Protein AF-A0A962DB14-F1 (afdb_monomer)

Nearest PDB structures (foldseek):
  4i37-assembly1_A  TM=3.747E-01  e=2.576E+00  Oryctolagus cuniculus

Mean predicted aligned error: 14.84 Å

Radius of gyration: 27.12 Å; Cα contacts (8 Å, |Δi|>4): 110; chains: 1; bounding box: 72×75×40 Å

Solvent-accessible surface area (backbone atoms only — not comparable to full-atom values): 10112 Å² total; per-residue (Å²): 133,84,81,79,72,79,73,71,69,64,65,51,68,29,59,48,35,36,52,52,34,54,46,23,54,53,37,45,84,73,63,70,48,72,66,56,51,50,48,54,51,54,55,51,71,76,44,55,61,52,74,66,58,48,56,48,52,58,46,34,71,76,45,70,53,64,49,68,68,37,54,72,62,32,79,43,70,69,43,50,55,46,43,58,54,51,52,50,54,61,44,44,66,83,75,56,73,50,73,51,43,51,53,52,50,52,52,51,50,50,64,71,47,58,94,57,62,63,66,59,52,50,54,51,50,50,52,52,50,53,53,50,48,54,52,46,52,55,50,52,63,69,64,52,77,56,98,85,67,64,97,52,75,69,57,58,57,51,51,59,50,32,49,75,70,72,45,61,89,85,62,128

Secondary structure (DSSP, 8-state):
---------PPPHHHHHHHHHHHHHHTTTS---HHHHHHHHHHHHTS---HHHHHHHHHHTTSPPPHHHHHHT---HHHHHHHHHHHHHHHTTTS---HHHHHHHHHHHHHHHTT--HHHHHHHHHHHHHHHHHHHHHHHHHTS--TT--S-HHHHHHHHHHHHTT--TT--

Structure (mmCIF, N/CA/C/O backbone):
data_AF-A0A962DB14-F1
#
_entry.id   AF-A0A962DB14-F1
#
loop_
_atom_site.group_PDB
_atom_site.id
_atom_site.type_symbol
_atom_site.label_atom_id
_atom_site.label_alt_id
_atom_site.label_comp_id
_atom_site.label_asym_id
_atom_site.label_entity_id
_atom_site.label_seq_id
_atom_site.pdbx_PDB_ins_code
_atom_site.Cartn_x
_atom_site.Cartn_y
_atom_site.Cartn_z
_atom_site.occupancy
_atom_site.B_iso_or_equiv
_atom_site.auth_seq_id
_atom_site.auth_comp_id
_atom_site.auth_asym_id
_atom_site.auth_atom_id
_atom_site.pdbx_PDB_model_num
ATOM 1 N N . MET A 1 1 ? 9.443 41.925 3.309 1.00 35.69 1 MET A N 1
ATOM 2 C CA . MET A 1 1 ? 9.903 40.574 3.695 1.00 35.69 1 MET A CA 1
ATOM 3 C C . MET A 1 1 ? 8.843 39.573 3.274 1.00 35.69 1 MET A C 1
ATOM 5 O O . MET A 1 1 ? 7.809 39.476 3.925 1.00 35.69 1 MET A O 1
ATOM 9 N N . ALA A 1 2 ? 9.045 38.926 2.126 1.00 37.66 2 ALA A N 1
ATOM 10 C CA . ALA A 1 2 ? 8.152 37.882 1.645 1.00 37.66 2 ALA A CA 1
ATOM 11 C C . ALA A 1 2 ? 8.342 36.649 2.536 1.00 37.66 2 ALA A C 1
ATOM 13 O O . ALA A 1 2 ? 9.439 36.105 2.617 1.00 37.66 2 ALA A O 1
ATOM 14 N N . LYS A 1 3 ? 7.289 36.252 3.256 1.00 39.22 3 LYS A N 1
ATOM 15 C CA . LYS A 1 3 ? 7.247 34.950 3.919 1.00 39.22 3 LYS A CA 1
ATOM 16 C C . LYS A 1 3 ? 7.098 33.908 2.820 1.00 39.22 3 LYS A C 1
ATOM 18 O O . LYS A 1 3 ? 6.001 33.702 2.307 1.00 39.22 3 LYS A O 1
ATOM 23 N N . GLU A 1 4 ? 8.212 33.305 2.442 1.00 42.19 4 GLU A N 1
ATOM 24 C CA . GLU A 1 4 ? 8.247 32.093 1.643 1.00 42.19 4 GLU A CA 1
ATOM 25 C C . GLU A 1 4 ? 7.515 31.011 2.450 1.00 42.19 4 GLU A C 1
ATOM 27 O O . GLU A 1 4 ? 8.009 30.492 3.451 1.00 42.19 4 GLU A O 1
ATOM 32 N N . LYS A 1 5 ? 6.246 30.770 2.102 1.00 41.00 5 LYS A N 1
ATOM 33 C CA . LYS A 1 5 ? 5.507 29.614 2.600 1.00 41.00 5 LYS A CA 1
ATOM 34 C C . LYS A 1 5 ? 6.253 28.404 2.063 1.00 41.00 5 LYS A C 1
ATOM 36 O O . LYS A 1 5 ? 6.158 28.124 0.873 1.00 41.00 5 LYS A O 1
ATOM 41 N N . ILE A 1 6 ? 6.985 27.715 2.932 1.00 46.19 6 ILE A N 1
ATOM 42 C CA . ILE A 1 6 ? 7.499 26.377 2.656 1.00 46.19 6 ILE A CA 1
ATOM 43 C C . ILE A 1 6 ? 6.271 25.549 2.273 1.00 46.19 6 ILE A C 1
ATOM 45 O O . ILE A 1 6 ? 5.440 25.230 3.125 1.00 46.19 6 ILE A O 1
ATOM 49 N N . ALA A 1 7 ? 6.087 25.317 0.974 1.00 43.00 7 ALA A N 1
ATOM 50 C CA . ALA A 1 7 ? 5.036 24.459 0.471 1.00 43.00 7 ALA A CA 1
ATOM 51 C C . ALA A 1 7 ? 5.377 23.064 0.978 1.00 43.00 7 ALA A C 1
ATOM 53 O O . ALA A 1 7 ? 6.295 22.415 0.482 1.00 43.00 7 ALA A O 1
ATOM 54 N N . ILE A 1 8 ? 4.700 22.655 2.047 1.00 50.00 8 ILE A N 1
ATOM 55 C CA . ILE A 1 8 ? 4.784 21.301 2.562 1.00 50.00 8 ILE A CA 1
ATOM 56 C C . ILE A 1 8 ? 4.353 20.414 1.390 1.00 50.00 8 ILE A C 1
ATOM 58 O O . ILE A 1 8 ? 3.196 20.467 0.979 1.00 50.00 8 ILE A O 1
ATOM 62 N N . SER A 1 9 ? 5.304 19.702 0.786 1.00 56.53 9 SER A N 1
ATOM 63 C CA . SER A 1 9 ? 5.069 18.938 -0.435 1.00 56.53 9 SER A CA 1
ATOM 64 C C . SER A 1 9 ? 4.003 17.885 -0.155 1.00 56.53 9 SER A C 1
ATOM 66 O O . SER A 1 9 ? 4.232 16.975 0.644 1.00 56.53 9 SER A O 1
ATOM 68 N N . GLU A 1 10 ? 2.839 18.046 -0.774 1.00 74.12 10 GLU A N 1
ATOM 69 C CA . GLU A 1 10 ? 1.708 17.133 -0.659 1.00 74.12 10 GLU A CA 1
ATOM 70 C C . GLU A 1 10 ? 2.136 15.694 -0.977 1.00 74.12 10 GLU A C 1
ATOM 72 O O . GLU A 1 10 ? 2.966 15.441 -1.856 1.00 74.12 10 GLU A O 1
ATOM 77 N N . VAL A 1 11 ? 1.579 14.732 -0.243 1.00 80.25 11 VAL A N 1
ATOM 78 C CA . VAL A 1 11 ? 1.788 13.314 -0.542 1.00 80.25 11 VAL A CA 1
ATOM 79 C C . VAL A 1 11 ? 1.201 13.014 -1.921 1.00 80.25 11 VAL A C 1
ATOM 81 O O . VAL A 1 11 ? 0.020 13.254 -2.158 1.00 80.25 11 VAL A O 1
ATOM 84 N N . SER A 1 12 ? 2.021 12.465 -2.823 1.00 87.69 12 SER A N 1
ATOM 85 C CA . SER A 1 12 ? 1.570 12.096 -4.167 1.00 87.69 12 SER A CA 1
ATOM 86 C C . SER A 1 12 ? 0.423 11.085 -4.121 1.00 87.69 12 SER A C 1
ATOM 88 O O . SER A 1 12 ? 0.326 10.282 -3.191 1.00 87.69 12 SER A O 1
ATOM 90 N N . HIS A 1 13 ? -0.413 11.076 -5.163 1.00 89.56 13 HIS A N 1
ATOM 91 C CA . HIS A 1 13 ? -1.554 10.164 -5.251 1.00 89.56 13 HIS A CA 1
ATOM 92 C C . HIS A 1 13 ? -1.145 8.699 -5.037 1.00 89.56 13 HIS A C 1
ATOM 94 O O . HIS A 1 13 ? -1.686 8.041 -4.158 1.00 89.56 13 HIS A O 1
ATOM 100 N N . SER A 1 14 ? -0.119 8.210 -5.744 1.00 86.44 14 SER A N 1
ATOM 101 C CA . SER A 1 14 ? 0.354 6.824 -5.605 1.00 86.44 14 SER A CA 1
ATOM 102 C C . SER A 1 14 ? 0.829 6.492 -4.185 1.00 86.44 14 SER A C 1
ATOM 104 O O . SER A 1 14 ? 0.539 5.410 -3.681 1.00 86.44 14 SER A O 1
ATOM 106 N N . LYS A 1 15 ? 1.522 7.423 -3.512 1.00 84.94 15 LYS A N 1
ATOM 107 C CA . LYS A 1 15 ? 1.990 7.233 -2.130 1.00 84.94 15 LYS A CA 1
ATOM 108 C C . LYS A 1 15 ? 0.833 7.238 -1.132 1.00 84.94 15 LYS A C 1
ATOM 110 O O . LYS A 1 15 ? 0.842 6.471 -0.173 1.00 84.94 15 LYS A O 1
ATOM 115 N N . PHE A 1 16 ? -0.162 8.091 -1.356 1.00 90.81 16 PHE A N 1
ATOM 116 C CA . PHE A 1 16 ? -1.369 8.127 -0.541 1.00 90.81 16 PHE A CA 1
ATOM 117 C C . PHE A 1 16 ? -2.192 6.844 -0.718 1.00 90.81 16 PHE A C 1
ATOM 119 O O . PHE A 1 16 ? -2.573 6.217 0.263 1.00 90.81 16 PHE A O 1
ATOM 126 N N . THR A 1 17 ? -2.387 6.389 -1.953 1.00 91.38 17 THR A N 1
ATOM 127 C CA . THR A 1 17 ? -3.097 5.143 -2.269 1.00 91.38 17 THR A CA 1
ATOM 128 C C . THR A 1 17 ? -2.382 3.906 -1.714 1.00 91.38 17 THR A C 1
ATOM 130 O O . THR A 1 17 ? -3.036 3.014 -1.178 1.00 91.38 17 THR A O 1
ATOM 133 N N . MET A 1 18 ? -1.044 3.872 -1.751 1.00 88.25 18 MET A N 1
ATOM 134 C CA . MET A 1 18 ? -0.241 2.849 -1.065 1.00 88.25 18 MET A CA 1
ATOM 135 C C . MET A 1 18 ? -0.566 2.801 0.433 1.00 88.25 18 MET A C 1
ATOM 137 O O . MET A 1 18 ? -0.786 1.724 0.976 1.00 88.25 18 MET A O 1
ATOM 141 N N . LEU A 1 19 ? -0.645 3.957 1.097 1.00 85.38 19 LEU A N 1
ATOM 142 C CA . LEU A 1 19 ? -0.987 4.033 2.518 1.00 85.38 19 LEU A CA 1
ATOM 143 C C . LEU A 1 19 ? -2.398 3.492 2.797 1.00 85.38 19 LEU A C 1
ATOM 145 O O . LEU A 1 19 ? -2.584 2.746 3.753 1.00 85.38 19 LEU A O 1
ATOM 149 N N . ARG A 1 20 ? -3.373 3.803 1.933 1.00 91.38 20 ARG A N 1
ATOM 150 C CA . ARG A 1 20 ? -4.735 3.251 2.028 1.00 91.38 20 ARG A CA 1
ATOM 151 C C . ARG A 1 20 ? -4.754 1.727 1.875 1.00 91.38 20 ARG A C 1
ATOM 153 O O . ARG A 1 20 ? -5.516 1.067 2.571 1.00 91.38 20 ARG A O 1
ATOM 160 N N . CYS A 1 21 ? -3.889 1.158 1.028 1.00 89.00 21 CYS A N 1
ATOM 161 C CA . CYS A 1 21 ? -3.745 -0.300 0.923 1.00 89.00 21 CYS A CA 1
ATOM 162 C C . CYS A 1 21 ? -3.269 -0.913 2.244 1.00 89.00 21 CYS A C 1
ATOM 164 O O . CYS A 1 21 ? -3.765 -1.961 2.636 1.00 89.00 21 CYS A O 1
ATOM 166 N N . LEU A 1 22 ? -2.344 -0.256 2.953 1.00 81.88 22 LEU A N 1
ATOM 167 C CA . LEU A 1 22 ? -1.877 -0.741 4.257 1.00 81.88 22 LEU A CA 1
ATOM 168 C C . LEU A 1 22 ? -2.979 -0.693 5.317 1.00 81.88 22 LEU A C 1
ATOM 170 O O . LEU A 1 22 ? -3.078 -1.602 6.131 1.00 81.88 22 LEU A O 1
ATOM 174 N N . VAL A 1 23 ? -3.835 0.330 5.276 1.00 85.06 23 VAL A N 1
ATOM 175 C CA . VAL A 1 23 ? -5.017 0.388 6.145 1.00 85.06 23 VAL A CA 1
ATOM 176 C C . VAL A 1 23 ? -5.985 -0.747 5.814 1.00 85.06 23 VAL A C 1
ATOM 178 O O . VAL A 1 23 ? -6.423 -1.436 6.724 1.00 85.06 23 VAL A O 1
ATOM 181 N N . ALA A 1 24 ? -6.260 -1.008 4.533 1.00 87.69 24 ALA A N 1
ATOM 182 C CA . ALA A 1 24 ? -7.100 -2.135 4.121 1.00 87.69 24 ALA A CA 1
ATOM 183 C C . ALA A 1 24 ? -6.544 -3.493 4.595 1.00 87.69 24 ALA A C 1
ATOM 185 O O . ALA A 1 24 ? -7.315 -4.349 5.017 1.00 87.69 24 ALA A O 1
ATOM 186 N N . MET A 1 25 ? -5.217 -3.665 4.594 1.00 79.75 25 MET A N 1
ATOM 187 C CA . MET A 1 25 ? -4.555 -4.858 5.139 1.00 79.75 25 MET A CA 1
ATOM 188 C C . MET A 1 25 ? -4.759 -5.023 6.646 1.00 79.75 25 MET A C 1
ATOM 190 O O . MET A 1 25 ? -4.939 -6.142 7.103 1.00 79.75 25 MET A O 1
ATOM 194 N N . ALA A 1 26 ? -4.767 -3.934 7.416 1.00 77.50 26 ALA A N 1
ATOM 195 C CA . ALA A 1 26 ? -5.041 -3.998 8.854 1.00 77.50 26 ALA A CA 1
ATOM 196 C C . ALA A 1 26 ? -6.469 -4.491 9.164 1.00 77.50 26 ALA A C 1
ATOM 198 O O . ALA A 1 26 ? -6.757 -4.882 10.283 1.00 77.50 26 ALA A O 1
ATOM 199 N N . HIS A 1 27 ? -7.373 -4.493 8.179 1.00 83.38 27 HIS A N 1
ATOM 200 C CA . HIS A 1 27 ? -8.704 -5.088 8.308 1.00 83.38 27 HIS A CA 1
ATOM 201 C C . HIS A 1 27 ? -8.753 -6.579 7.923 1.00 83.38 27 HIS A C 1
ATOM 203 O O . HIS A 1 27 ? -9.844 -7.150 7.924 1.00 83.38 27 HIS A O 1
ATOM 209 N N . ALA A 1 28 ? -7.630 -7.214 7.559 1.00 77.06 28 ALA A N 1
ATOM 210 C CA . ALA A 1 28 ? -7.603 -8.583 7.028 1.00 77.06 28 ALA A CA 1
ATOM 211 C C . ALA A 1 28 ? -8.172 -9.632 7.995 1.00 77.06 28 ALA A C 1
ATOM 213 O O . ALA A 1 28 ? -8.812 -10.586 7.560 1.00 77.06 28 ALA A O 1
ATOM 214 N N . ASP A 1 29 ? -7.967 -9.465 9.298 1.00 72.62 29 ASP A N 1
ATOM 215 C CA . ASP A 1 29 ? -8.514 -10.331 10.350 1.00 72.62 29 ASP A CA 1
ATOM 216 C C . ASP A 1 29 ? -9.933 -9.921 10.804 1.00 72.62 29 ASP A C 1
ATOM 218 O O . ASP A 1 29 ? -10.549 -10.582 11.642 1.00 72.62 29 ASP A O 1
ATOM 222 N N . GLY A 1 30 ? -10.479 -8.851 10.217 1.00 69.25 30 GLY A N 1
ATOM 223 C CA . GLY A 1 30 ? -11.792 -8.298 10.524 1.00 69.25 30 GLY A CA 1
ATOM 224 C C . GLY A 1 30 ? -11.839 -7.402 11.765 1.00 69.25 30 GLY A C 1
ATOM 225 O O . GLY A 1 30 ? -12.915 -6.870 12.060 1.00 69.25 30 GLY A O 1
ATOM 226 N N . VAL A 1 31 ? -10.725 -7.190 12.480 1.00 73.25 31 VAL A N 1
ATOM 227 C CA . VAL A 1 31 ? -10.693 -6.418 13.731 1.00 73.25 31 VAL A CA 1
ATOM 228 C C . VAL A 1 31 ? -9.493 -5.474 13.768 1.00 73.25 31 VAL A C 1
ATOM 230 O O . VAL A 1 31 ? -8.410 -5.836 14.190 1.00 73.25 31 VAL A O 1
ATOM 233 N N . VAL A 1 32 ? -9.729 -4.192 13.471 1.00 74.12 32 VAL A N 1
ATOM 234 C CA . VAL A 1 32 ? -8.713 -3.156 13.718 1.00 74.12 32 VAL A CA 1
ATOM 235 C C . VAL A 1 32 ? -8.716 -2.765 15.193 1.00 74.12 32 VAL A C 1
ATOM 237 O O . VAL A 1 32 ? -9.669 -2.136 15.683 1.00 74.12 32 VAL A O 1
ATOM 240 N N . THR A 1 33 ? -7.626 -3.097 15.872 1.00 73.56 33 THR A N 1
ATOM 241 C CA . THR A 1 33 ? -7.353 -2.781 17.277 1.00 73.56 33 THR A CA 1
ATOM 242 C C . THR A 1 33 ? -7.092 -1.285 17.498 1.00 73.56 33 THR A C 1
ATOM 244 O O . THR A 1 33 ? -6.752 -0.526 16.583 1.00 73.56 33 THR A O 1
ATOM 247 N N . ASP A 1 34 ? -7.221 -0.825 18.746 1.00 76.12 34 ASP A N 1
ATOM 248 C CA . ASP A 1 34 ? -6.900 0.565 19.108 1.00 76.12 34 ASP A CA 1
ATOM 249 C C . ASP A 1 34 ? -5.412 0.896 18.894 1.00 76.12 34 ASP A C 1
ATOM 251 O O . ASP A 1 34 ? -5.056 2.034 18.576 1.00 76.12 34 ASP A O 1
ATOM 255 N N . GLU A 1 35 ? -4.541 -0.106 19.005 1.00 66.62 35 GLU A N 1
ATOM 256 C CA . GLU A 1 35 ? -3.100 0.008 18.772 1.00 66.62 35 GLU A CA 1
ATOM 257 C C . GLU A 1 35 ? -2.787 0.254 17.292 1.00 66.62 35 GLU A C 1
ATOM 259 O O . GLU A 1 35 ? -1.967 1.116 16.958 1.00 66.62 35 GLU A O 1
ATOM 264 N N . GLU A 1 36 ? -3.488 -0.427 16.387 1.00 68.25 36 GLU A N 1
ATOM 265 C CA . GLU A 1 36 ? -3.372 -0.210 14.943 1.00 68.25 36 GLU A CA 1
ATOM 266 C C . GLU A 1 36 ? -3.925 1.155 14.528 1.00 68.25 36 GLU A C 1
ATOM 268 O O . GLU A 1 36 ? -3.287 1.865 13.743 1.00 68.25 36 GLU A O 1
ATOM 273 N N . ARG A 1 37 ? -5.046 1.599 15.119 1.00 75.94 37 ARG A N 1
ATOM 274 C CA . ARG A 1 37 ? -5.548 2.975 14.921 1.00 75.94 37 ARG A CA 1
ATOM 275 C C . ARG A 1 37 ? -4.532 4.011 15.380 1.00 75.94 37 ARG A C 1
ATOM 277 O O . ARG A 1 37 ? -4.281 4.985 14.664 1.00 75.94 37 ARG A O 1
ATOM 284 N N . ALA A 1 38 ? -3.938 3.815 16.556 1.00 71.44 38 ALA A N 1
ATOM 285 C CA . ALA A 1 38 ? -2.923 4.716 17.088 1.00 71.44 38 ALA A CA 1
ATOM 286 C C . ALA A 1 38 ? -1.684 4.759 16.182 1.00 71.44 38 ALA A C 1
ATOM 288 O O . ALA A 1 38 ? -1.160 5.844 15.911 1.00 71.44 38 ALA A O 1
ATOM 289 N N . TYR A 1 39 ? -1.257 3.611 15.650 1.00 67.81 39 TYR A N 1
ATOM 290 C CA . TYR A 1 39 ? -0.149 3.521 14.702 1.00 67.81 39 TYR A CA 1
ATOM 291 C C . TYR A 1 39 ? -0.433 4.283 13.399 1.00 67.81 39 TYR A C 1
ATOM 293 O O . TYR A 1 39 ? 0.371 5.127 12.992 1.00 67.81 39 TYR A O 1
ATOM 301 N N . VAL A 1 40 ? -1.592 4.059 12.770 1.00 68.56 40 VAL A N 1
ATOM 302 C CA . VAL A 1 40 ? -1.974 4.743 11.521 1.00 68.56 40 VAL A CA 1
ATOM 303 C C . VAL A 1 40 ? -2.153 6.247 11.741 1.00 68.56 40 VAL A C 1
ATOM 305 O O . VAL A 1 40 ? -1.719 7.051 10.909 1.00 68.56 40 VAL A O 1
ATOM 308 N N . SER A 1 41 ? -2.716 6.657 12.879 1.00 72.62 41 SER A N 1
ATOM 309 C CA . SER A 1 41 ? -2.827 8.071 13.257 1.00 72.62 41 SER A CA 1
ATOM 310 C C . SER A 1 41 ? -1.449 8.718 13.450 1.00 72.62 41 SER A C 1
ATOM 312 O O . SER A 1 41 ? -1.170 9.792 12.904 1.00 72.62 41 SER A O 1
ATOM 314 N N . ALA A 1 42 ? -0.526 8.040 14.140 1.00 67.88 42 ALA A N 1
ATOM 315 C CA . ALA A 1 42 ? 0.847 8.508 14.319 1.00 67.88 42 ALA A CA 1
ATOM 316 C C . ALA A 1 42 ? 1.601 8.625 12.983 1.00 67.88 42 ALA A C 1
ATOM 318 O O . ALA A 1 42 ? 2.302 9.616 12.756 1.00 67.88 42 ALA A O 1
ATOM 319 N N . LEU A 1 43 ? 1.430 7.655 12.083 1.00 67.06 43 LEU A N 1
ATOM 320 C CA . LEU A 1 43 ? 2.002 7.673 10.736 1.00 67.06 43 LEU A CA 1
ATOM 321 C C . LEU A 1 43 ? 1.445 8.844 9.910 1.00 67.06 43 LEU A C 1
ATOM 323 O O . LEU A 1 43 ? 2.210 9.607 9.319 1.00 67.06 43 LEU A O 1
ATOM 327 N N . SER A 1 44 ? 0.129 9.057 9.964 1.00 70.44 44 SER A N 1
ATOM 328 C CA . SER A 1 44 ? -0.565 10.166 9.295 1.00 70.44 44 SER A CA 1
ATOM 329 C C . SER A 1 44 ? -0.103 11.538 9.799 1.00 70.44 44 SER A C 1
ATOM 331 O O . SER A 1 44 ? 0.029 12.485 9.023 1.00 70.44 44 SER A O 1
ATOM 333 N N . ASN A 1 45 ? 0.208 11.659 11.092 1.00 74.19 45 ASN A N 1
ATOM 334 C CA . ASN A 1 45 ? 0.729 12.894 11.687 1.00 74.19 45 ASN A CA 1
ATOM 335 C C . ASN A 1 45 ? 2.162 13.226 11.266 1.00 74.19 45 ASN A C 1
ATOM 337 O O . ASN A 1 45 ? 2.524 14.401 11.237 1.00 74.19 45 ASN A O 1
ATOM 341 N N . ARG A 1 46 ? 2.956 12.222 10.890 1.00 72.62 46 ARG A N 1
ATOM 342 C CA . ARG A 1 46 ? 4.323 12.405 10.379 1.00 72.62 46 ARG A CA 1
ATOM 343 C C . ARG A 1 46 ? 4.367 12.700 8.881 1.00 72.62 46 ARG A C 1
ATOM 345 O O . ARG A 1 46 ? 5.441 12.968 8.348 1.00 72.62 46 ARG A O 1
ATOM 352 N N . MET A 1 47 ? 3.223 12.647 8.200 1.00 75.00 47 MET A N 1
ATOM 353 C CA . MET A 1 47 ? 3.121 12.853 6.763 1.00 75.00 47 MET A CA 1
ATOM 354 C C . MET A 1 47 ? 2.449 14.190 6.422 1.00 75.00 47 MET A C 1
ATOM 356 O O . MET A 1 47 ? 1.522 14.627 7.114 1.00 75.00 47 MET A O 1
ATOM 360 N N . PRO A 1 48 ? 2.869 14.836 5.321 1.00 84.06 48 PRO A N 1
ATOM 361 C CA . PRO A 1 48 ? 2.281 16.082 4.845 1.00 84.06 48 PRO A CA 1
ATOM 362 C C . PRO A 1 48 ? 0.944 15.850 4.121 1.00 84.06 48 PRO A C 1
ATOM 364 O O . PRO A 1 48 ? 0.794 16.144 2.938 1.00 84.06 48 PRO A O 1
ATOM 367 N N . LEU A 1 49 ? -0.020 15.263 4.829 1.00 82.69 49 LEU A N 1
ATOM 368 C CA . LEU A 1 49 ? -1.346 14.952 4.302 1.00 82.69 49 LEU A CA 1
ATOM 369 C C . LEU A 1 49 ? -2.256 16.180 4.321 1.00 82.69 49 LEU A C 1
ATOM 371 O O . LEU A 1 49 ? -2.317 16.899 5.328 1.00 82.69 49 LEU A O 1
ATOM 375 N N . THR A 1 50 ? -3.028 16.362 3.251 1.00 89.25 50 THR A N 1
ATOM 376 C CA . THR A 1 50 ? -4.110 17.354 3.218 1.00 89.25 50 THR A CA 1
ATOM 377 C C . THR A 1 50 ? -5.233 16.977 4.187 1.00 89.25 50 THR A C 1
ATOM 379 O O . THR A 1 50 ? -5.340 15.841 4.656 1.00 89.25 50 THR A O 1
ATOM 382 N N . ARG A 1 51 ? -6.118 17.935 4.491 1.00 86.69 51 ARG A N 1
ATOM 383 C CA . ARG A 1 51 ? -7.293 17.678 5.340 1.00 86.69 51 ARG A CA 1
ATOM 384 C C . ARG A 1 51 ? -8.204 16.594 4.750 1.00 86.69 51 ARG A C 1
ATOM 386 O O . ARG A 1 51 ?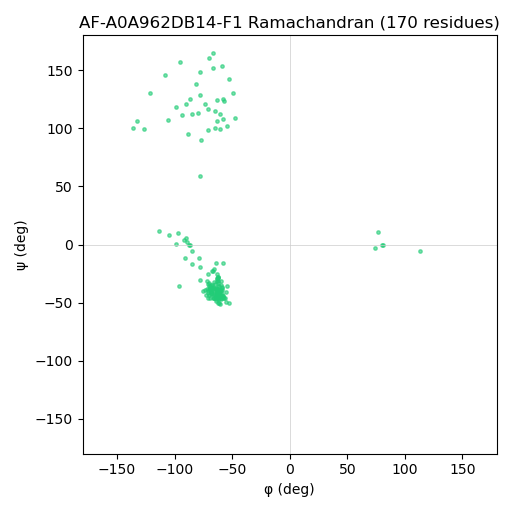 -8.747 15.789 5.496 1.00 86.69 51 ARG A O 1
ATOM 393 N N . GLU A 1 52 ? -8.341 16.562 3.427 1.00 89.75 52 GLU A N 1
ATOM 394 C CA . GLU A 1 52 ? -9.150 15.570 2.713 1.00 89.75 52 GLU A CA 1
ATOM 395 C C . GLU A 1 52 ? -8.514 14.174 2.737 1.00 89.75 52 GLU A C 1
ATOM 397 O O . GLU A 1 52 ? -9.199 13.180 2.992 1.00 89.75 52 GLU A O 1
ATOM 402 N N . GLN A 1 53 ? -7.194 14.095 2.546 1.00 90.12 53 GLN A N 1
ATOM 403 C CA . GLN A 1 53 ? -6.442 12.845 2.654 1.00 90.12 53 GLN A CA 1
ATOM 404 C C . GLN A 1 53 ? -6.534 12.254 4.067 1.00 90.12 53 GLN A C 1
ATOM 406 O O . GLN A 1 53 ? -6.778 11.058 4.219 1.00 90.12 53 GLN A O 1
ATOM 411 N N . ARG A 1 54 ? -6.411 13.094 5.104 1.00 89.50 54 ARG A N 1
ATOM 412 C CA . ARG A 1 54 ? -6.585 12.674 6.506 1.00 89.50 54 ARG A CA 1
ATOM 413 C C . ARG A 1 54 ? -7.985 12.129 6.767 1.00 89.50 54 ARG A C 1
ATOM 415 O O . ARG A 1 54 ? -8.109 11.004 7.231 1.00 89.50 54 ARG A O 1
ATOM 422 N N . ALA A 1 55 ? -9.020 12.879 6.387 1.00 89.88 55 ALA A N 1
ATOM 423 C CA . ALA A 1 55 ? -10.406 12.440 6.552 1.00 89.88 55 ALA A CA 1
ATOM 424 C C . ALA A 1 55 ? -10.698 11.132 5.796 1.00 89.88 55 ALA A C 1
ATOM 426 O O . ALA A 1 55 ? -11.519 10.324 6.221 1.00 89.88 55 ALA A O 1
ATOM 427 N N . THR A 1 56 ? -10.030 10.901 4.666 1.00 92.38 56 THR A N 1
ATOM 428 C CA . THR A 1 56 ? -10.161 9.649 3.916 1.00 92.38 56 THR A CA 1
ATOM 429 C C . THR A 1 56 ? -9.509 8.474 4.643 1.00 92.38 56 THR A C 1
ATOM 431 O O . THR A 1 56 ? -10.174 7.460 4.802 1.00 92.38 56 THR A O 1
ATOM 434 N N . LEU A 1 57 ? -8.291 8.618 5.174 1.00 88.44 57 LEU A N 1
ATOM 435 C CA . LEU A 1 57 ? -7.656 7.558 5.976 1.00 88.44 57 LEU A CA 1
ATOM 436 C C . LEU A 1 57 ? -8.430 7.239 7.257 1.00 88.44 57 LEU A C 1
ATOM 438 O O . LEU A 1 57 ? -8.550 6.078 7.630 1.00 88.44 57 LEU A O 1
ATOM 442 N N . GLU A 1 58 ? -8.971 8.261 7.922 1.00 87.56 58 GLU A N 1
ATOM 443 C CA . GLU A 1 58 ? -9.819 8.074 9.104 1.00 87.56 58 GLU A CA 1
ATOM 444 C C . GLU A 1 58 ? -11.081 7.273 8.769 1.00 87.56 58 GLU A C 1
ATOM 446 O O . GLU A 1 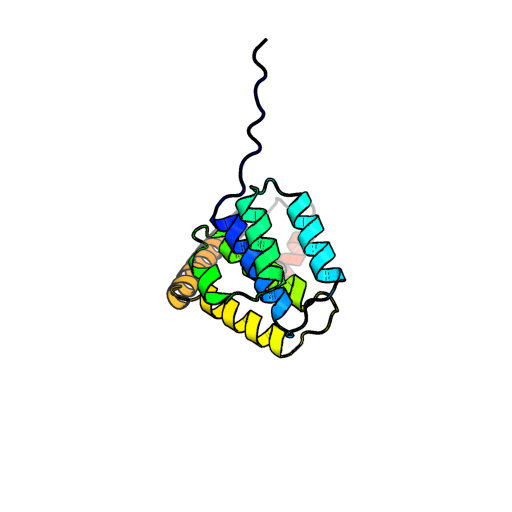58 ? -11.477 6.405 9.542 1.00 87.56 58 GLU A O 1
ATOM 451 N N . ARG A 1 59 ? -11.688 7.513 7.598 1.00 90.50 59 ARG A N 1
ATOM 452 C CA . ARG A 1 59 ? -12.807 6.694 7.109 1.00 90.50 59 ARG A CA 1
ATOM 453 C C . ARG A 1 59 ? -12.372 5.276 6.771 1.00 90.50 59 ARG A C 1
ATOM 455 O O . ARG A 1 59 ? -13.087 4.353 7.138 1.00 90.50 59 ARG A O 1
ATOM 462 N N . ASP A 1 60 ? -11.226 5.101 6.119 1.00 90.75 60 ASP A N 1
ATOM 463 C CA . ASP A 1 60 ? -10.723 3.777 5.740 1.00 90.75 60 ASP A CA 1
ATOM 464 C C . ASP A 1 60 ? -10.437 2.899 6.974 1.00 90.75 60 ASP A C 1
ATOM 466 O O . ASP A 1 60 ? -10.681 1.704 6.917 1.00 90.75 60 ASP A O 1
ATOM 470 N N . LEU A 1 61 ? -10.010 3.485 8.104 1.00 84.56 61 LEU A N 1
ATOM 471 C CA . LEU A 1 61 ? -9.827 2.789 9.396 1.00 84.56 61 LEU A CA 1
ATOM 472 C C . LEU A 1 61 ? -11.134 2.285 10.030 1.00 84.56 61 LEU A C 1
ATOM 474 O O . LEU A 1 61 ? -11.125 1.440 10.931 1.00 84.56 61 LEU A O 1
ATOM 478 N N . VAL A 1 62 ? -12.262 2.886 9.659 1.00 86.88 62 VAL A N 1
ATOM 479 C CA . VAL A 1 62 ? -13.599 2.498 10.131 1.00 86.88 62 VAL A CA 1
ATOM 480 C C . VAL A 1 62 ? -14.259 1.562 9.118 1.00 86.88 62 VAL A C 1
ATOM 482 O O . VAL A 1 62 ? -14.963 0.629 9.499 1.00 86.88 62 VAL A O 1
ATOM 485 N N . HIS A 1 63 ? -14.013 1.801 7.832 1.00 88.19 63 HIS A N 1
ATOM 486 C CA . HIS A 1 63 ? -14.622 1.111 6.708 1.00 88.19 63 HIS A CA 1
ATOM 487 C C . HIS A 1 63 ? -13.549 0.566 5.770 1.00 88.19 63 HIS A C 1
ATOM 489 O O . HIS A 1 63 ? -13.043 1.285 4.900 1.00 88.19 63 HIS A O 1
ATOM 495 N N . ALA A 1 64 ? -13.279 -0.732 5.918 1.00 86.81 64 ALA A N 1
ATOM 496 C CA . ALA A 1 64 ? -12.350 -1.465 5.074 1.00 86.81 64 ALA A CA 1
ATOM 497 C C . ALA A 1 64 ? -12.625 -1.207 3.585 1.00 86.81 64 ALA A C 1
ATOM 499 O O . ALA A 1 64 ? -13.763 -1.293 3.114 1.00 86.81 64 ALA A O 1
ATOM 500 N N . GLN A 1 65 ? -11.568 -0.874 2.852 1.00 91.88 65 GLN A N 1
ATOM 501 C CA . GLN A 1 65 ? -11.596 -0.725 1.401 1.00 91.88 65 GLN A CA 1
ATOM 502 C C . GLN A 1 65 ? -11.144 -2.028 0.736 1.00 91.88 65 GLN A C 1
ATOM 504 O O . GLN A 1 65 ? -10.393 -2.801 1.330 1.00 91.88 65 GLN A O 1
ATOM 509 N N . ASP A 1 66 ? -11.536 -2.250 -0.520 1.00 89.88 66 ASP A N 1
ATOM 510 C CA . ASP A 1 66 ? -10.971 -3.354 -1.293 1.00 89.88 66 ASP A CA 1
ATOM 511 C C . ASP A 1 66 ? -9.532 -3.028 -1.712 1.00 89.88 66 ASP A C 1
ATOM 513 O O . ASP A 1 66 ? -9.257 -2.037 -2.398 1.00 89.88 66 ASP A O 1
ATOM 517 N N . VAL A 1 67 ? -8.595 -3.881 -1.295 1.00 88.25 67 VAL A N 1
ATOM 518 C CA . VAL A 1 67 ? -7.171 -3.699 -1.592 1.00 88.25 67 VAL A CA 1
ATOM 519 C C . VAL A 1 67 ? -6.885 -3.763 -3.095 1.00 88.25 67 VAL A C 1
ATOM 521 O O . VAL A 1 67 ? -5.989 -3.071 -3.571 1.00 88.25 67 VAL A O 1
ATOM 524 N N . GLY A 1 68 ? -7.654 -4.540 -3.863 1.00 87.12 68 GLY A N 1
ATOM 525 C CA . GLY A 1 68 ? -7.480 -4.669 -5.307 1.00 87.12 68 GLY A CA 1
ATOM 526 C C . GLY A 1 68 ? -7.864 -3.404 -6.058 1.00 87.12 68 GLY A C 1
ATOM 527 O O . GLY A 1 68 ? -7.114 -2.958 -6.931 1.00 87.12 68 GLY A O 1
ATOM 528 N N . ASP A 1 69 ? -8.978 -2.787 -5.676 1.00 91.12 69 ASP A N 1
ATOM 529 C CA . ASP A 1 69 ? -9.400 -1.504 -6.236 1.00 91.12 69 ASP A CA 1
ATOM 530 C C . ASP A 1 69 ? -8.384 -0.402 -5.924 1.00 91.12 69 ASP A C 1
ATOM 532 O O . ASP A 1 69 ? -7.966 0.327 -6.825 1.00 91.12 69 ASP A O 1
ATOM 536 N N . LEU A 1 70 ? -7.892 -0.328 -4.683 1.00 91.31 70 LEU A N 1
ATOM 537 C CA . LEU A 1 70 ? -6.850 0.633 -4.318 1.00 91.31 70 LEU A CA 1
ATOM 538 C C . LEU A 1 70 ? -5.545 0.389 -5.085 1.00 91.31 70 LEU A C 1
ATOM 540 O O . LEU A 1 70 ? -4.952 1.330 -5.615 1.00 91.31 70 LEU A O 1
ATOM 544 N N . PHE A 1 71 ? -5.101 -0.862 -5.191 1.00 89.19 71 PHE A N 1
ATOM 545 C CA . PHE A 1 71 ? -3.822 -1.204 -5.809 1.00 89.19 71 PHE A CA 1
ATOM 546 C C . PHE A 1 71 ? -3.749 -0.806 -7.293 1.00 89.19 71 PHE A C 1
ATOM 548 O O . PHE A 1 71 ? -2.689 -0.404 -7.782 1.00 89.19 71 PHE A O 1
ATOM 555 N N . ARG A 1 72 ? -4.880 -0.832 -8.010 1.00 89.00 72 ARG A N 1
ATOM 556 C CA . ARG A 1 72 ? -4.988 -0.367 -9.408 1.00 89.00 72 ARG A CA 1
ATOM 557 C C . ARG A 1 72 ? -4.712 1.125 -9.578 1.00 89.00 72 ARG A C 1
ATOM 559 O O . ARG A 1 72 ? -4.281 1.538 -10.648 1.00 89.00 72 ARG A O 1
ATOM 566 N N . HIS A 1 73 ? -4.922 1.927 -8.538 1.00 89.81 73 HIS A N 1
ATOM 567 C CA . HIS A 1 73 ? -4.669 3.369 -8.566 1.00 89.81 73 HIS A CA 1
ATOM 568 C C . HIS A 1 73 ? -3.220 3.739 -8.199 1.00 89.81 73 HIS A C 1
ATOM 570 O O . HIS A 1 73 ? -2.852 4.917 -8.204 1.00 89.81 73 HIS A O 1
ATOM 576 N N . ILE A 1 74 ? -2.368 2.751 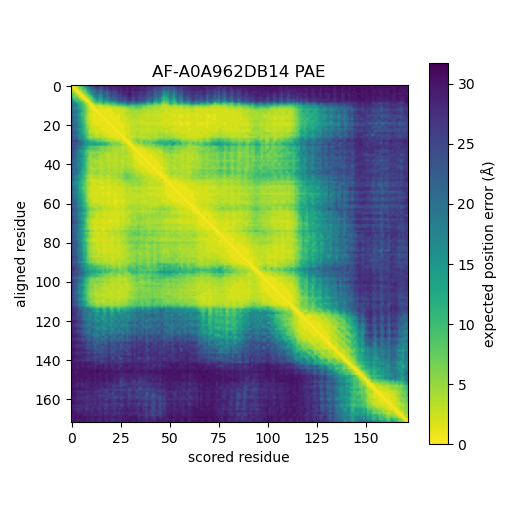-7.899 1.00 88.00 74 ILE A N 1
ATOM 577 C CA . ILE A 1 74 ? -0.939 2.966 -7.663 1.00 88.00 74 ILE A CA 1
ATOM 578 C C . ILE A 1 74 ? -0.205 2.883 -9.002 1.00 88.00 74 ILE A C 1
ATOM 580 O O . ILE A 1 74 ? 0.172 1.804 -9.457 1.00 88.00 74 ILE A O 1
ATOM 584 N N . ASN A 1 75 ? 0.016 4.046 -9.613 1.00 85.31 75 ASN A N 1
ATOM 585 C CA . ASN A 1 75 ? 0.653 4.159 -10.931 1.00 85.31 75 ASN A CA 1
ATOM 586 C C . ASN A 1 75 ? 2.188 4.161 -10.874 1.00 85.31 75 ASN A C 1
ATOM 588 O O . ASN A 1 75 ? 2.851 3.982 -11.889 1.00 85.31 75 ASN A O 1
ATOM 592 N N . ASP A 1 76 ? 2.765 4.403 -9.695 1.00 83.62 76 ASP A N 1
ATOM 593 C CA . ASP A 1 76 ? 4.217 4.446 -9.519 1.00 83.62 76 ASP A CA 1
ATOM 594 C C . ASP A 1 76 ? 4.739 3.043 -9.158 1.00 83.62 76 ASP A C 1
ATOM 596 O O . ASP A 1 76 ? 4.334 2.493 -8.123 1.00 83.62 76 ASP A O 1
ATOM 600 N N . PRO A 1 77 ? 5.644 2.457 -9.962 1.00 81.69 77 PRO A N 1
ATOM 601 C CA . PRO A 1 77 ? 6.155 1.108 -9.734 1.00 81.69 77 PRO A CA 1
ATOM 602 C C . PRO A 1 77 ? 6.914 0.965 -8.405 1.00 81.69 77 PRO A C 1
ATOM 604 O O . PRO A 1 77 ? 6.885 -0.111 -7.796 1.00 81.69 77 PRO A O 1
ATOM 607 N N . ASN A 1 78 ? 7.532 2.040 -7.901 1.00 81.06 78 ASN A N 1
ATOM 608 C CA . ASN A 1 78 ? 8.204 2.019 -6.602 1.00 81.06 78 ASN A CA 1
ATOM 609 C C . ASN A 1 78 ? 7.191 1.813 -5.474 1.00 81.06 78 ASN A C 1
ATOM 611 O O . ASN A 1 78 ? 7.400 0.967 -4.606 1.00 81.06 78 ASN A O 1
ATOM 615 N N . TYR A 1 79 ? 6.070 2.543 -5.503 1.00 82.69 79 TYR A N 1
ATOM 616 C CA . TYR A 1 79 ? 5.023 2.396 -4.491 1.00 82.69 79 TYR A CA 1
ATOM 617 C C . TYR A 1 79 ? 4.264 1.073 -4.638 1.00 82.69 79 TYR A C 1
ATOM 619 O O . TYR A 1 79 ? 3.933 0.474 -3.619 1.00 82.69 79 TYR A O 1
ATOM 627 N N . ARG A 1 80 ? 4.070 0.554 -5.862 1.00 84.69 80 ARG A 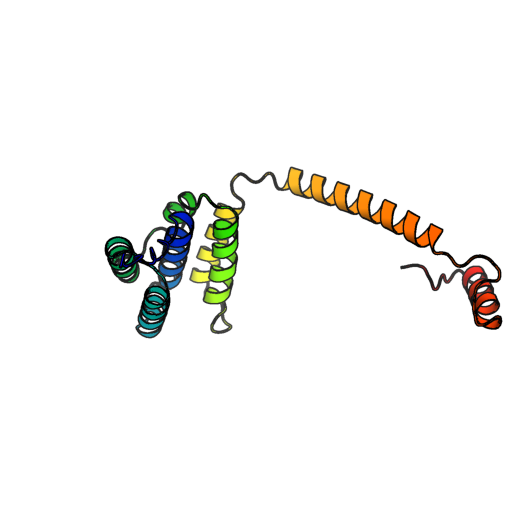N 1
ATOM 628 C CA . ARG A 1 80 ? 3.500 -0.796 -6.073 1.00 84.69 80 ARG A CA 1
ATOM 629 C C . ARG A 1 80 ? 4.335 -1.872 -5.378 1.00 84.69 80 ARG A C 1
ATOM 631 O O . ARG A 1 80 ? 3.791 -2.707 -4.661 1.00 84.69 80 ARG A O 1
ATOM 638 N N . SER A 1 81 ? 5.655 -1.808 -5.541 1.00 79.44 81 SER A N 1
ATOM 639 C CA . SER A 1 81 ? 6.590 -2.757 -4.922 1.00 79.44 81 SER A CA 1
ATOM 640 C C . SER A 1 81 ? 6.627 -2.607 -3.396 1.00 79.44 81 SER A C 1
ATOM 642 O O . SER A 1 81 ? 6.666 -3.597 -2.664 1.00 79.44 81 SER A O 1
ATOM 644 N N . GLN A 1 82 ? 6.563 -1.366 -2.903 1.00 81.06 82 GLN A N 1
ATOM 645 C CA . GLN A 1 82 ? 6.541 -1.071 -1.469 1.00 81.06 82 GLN A CA 1
ATOM 646 C C . GLN A 1 82 ? 5.286 -1.601 -0.768 1.00 81.06 82 GLN A C 1
ATOM 648 O O . GLN A 1 82 ? 5.408 -2.045 0.372 1.00 81.06 82 GLN A O 1
ATOM 653 N N . VAL A 1 83 ? 4.114 -1.621 -1.422 1.00 83.50 83 VAL A N 1
ATOM 654 C CA . VAL A 1 83 ? 2.904 -2.229 -0.830 1.00 83.50 83 VAL A CA 1
ATOM 655 C C . VAL A 1 83 ? 3.170 -3.677 -0.434 1.00 83.50 83 VAL A C 1
ATOM 657 O O . VAL A 1 83 ? 2.899 -4.035 0.706 1.00 83.50 83 VAL A O 1
ATOM 660 N N . LEU A 1 84 ? 3.741 -4.496 -1.326 1.00 83.62 84 LEU A N 1
ATOM 661 C CA . LEU A 1 84 ? 4.030 -5.900 -1.009 1.00 83.62 84 LEU A CA 1
ATOM 662 C C . LEU A 1 84 ? 5.005 -6.044 0.156 1.00 83.62 84 LEU A C 1
ATOM 664 O O . LEU A 1 84 ? 4.829 -6.908 1.014 1.00 83.62 84 LEU A O 1
ATOM 668 N N . TYR A 1 85 ? 6.044 -5.210 0.169 1.00 80.44 85 TYR A N 1
ATOM 669 C CA . TYR A 1 85 ? 7.049 -5.230 1.223 1.00 80.44 85 TYR A CA 1
ATOM 670 C C . TYR A 1 85 ? 6.431 -4.917 2.590 1.00 80.44 85 TYR A C 1
ATOM 672 O O . TYR A 1 85 ? 6.602 -5.682 3.539 1.00 80.44 85 TYR A O 1
ATOM 680 N N . PHE A 1 86 ? 5.665 -3.829 2.683 1.00 77.19 86 PHE A N 1
ATOM 681 C CA . PHE A 1 86 ? 5.020 -3.435 3.931 1.00 77.19 86 PHE A CA 1
ATOM 682 C C . PHE A 1 86 ? 3.892 -4.388 4.335 1.00 77.19 86 PHE A C 1
ATOM 684 O O . PHE A 1 86 ? 3.774 -4.689 5.517 1.00 77.19 86 PHE A O 1
ATOM 691 N N . ALA A 1 87 ? 3.121 -4.919 3.383 1.00 80.31 87 ALA A N 1
ATOM 692 C CA . ALA A 1 87 ? 2.094 -5.920 3.661 1.00 80.31 87 ALA A CA 1
ATOM 693 C C . ALA A 1 87 ? 2.695 -7.166 4.323 1.00 80.31 87 ALA A C 1
ATOM 695 O O . ALA A 1 87 ? 2.178 -7.625 5.337 1.00 80.31 87 ALA A O 1
ATOM 696 N N . ARG A 1 88 ? 3.837 -7.661 3.820 1.00 81.12 88 ARG A N 1
ATOM 697 C CA . ARG A 1 88 ? 4.564 -8.768 4.461 1.00 81.12 88 ARG A CA 1
ATOM 698 C C . ARG A 1 88 ? 5.033 -8.398 5.864 1.00 81.12 88 ARG A C 1
ATOM 700 O O . ARG A 1 88 ? 4.822 -9.167 6.787 1.00 81.12 88 ARG A O 1
ATOM 707 N N . LEU A 1 89 ? 5.641 -7.226 6.049 1.00 74.56 89 LEU A N 1
ATOM 708 C CA . LEU A 1 89 ? 6.095 -6.810 7.380 1.00 74.56 89 LEU A CA 1
ATOM 709 C C . LEU A 1 89 ? 4.958 -6.746 8.407 1.00 74.56 89 LEU A C 1
ATOM 711 O O . LEU A 1 89 ? 5.171 -7.129 9.552 1.00 74.56 89 LEU A O 1
ATOM 715 N N . MET A 1 90 ? 3.776 -6.269 8.009 1.00 72.00 90 MET A N 1
ATOM 716 C CA . MET A 1 90 ? 2.615 -6.201 8.902 1.00 72.00 90 MET A CA 1
ATOM 717 C C . MET A 1 90 ? 2.082 -7.593 9.237 1.00 72.00 90 MET A C 1
ATOM 719 O O . MET A 1 90 ? 1.914 -7.896 10.410 1.00 72.00 90 MET A O 1
ATOM 723 N N . ALA A 1 91 ? 1.928 -8.455 8.233 1.00 73.62 91 ALA A N 1
ATOM 724 C CA . ALA A 1 91 ? 1.405 -9.808 8.402 1.00 73.62 91 ALA A CA 1
ATOM 725 C C . ALA A 1 91 ? 2.323 -10.735 9.230 1.00 73.62 91 ALA A C 1
ATOM 727 O O . ALA A 1 91 ? 1.891 -11.746 9.763 1.00 73.62 91 ALA A O 1
ATOM 728 N N . PHE A 1 92 ? 3.617 -10.410 9.338 1.00 73.06 92 PHE A N 1
ATOM 729 C CA . PHE A 1 92 ? 4.577 -11.147 10.170 1.00 73.06 92 PHE A CA 1
ATOM 730 C C . PHE A 1 92 ? 4.952 -10.412 11.465 1.00 73.06 92 PHE A C 1
ATOM 732 O O . PHE A 1 92 ? 5.875 -10.848 12.157 1.00 73.06 92 PHE A O 1
ATOM 739 N N . LYS A 1 93 ? 4.280 -9.303 11.806 1.00 67.94 93 LYS A N 1
ATOM 740 C CA . LYS A 1 93 ? 4.651 -8.442 12.943 1.00 67.94 93 LYS A CA 1
ATOM 741 C C . LYS A 1 93 ? 4.729 -9.216 14.261 1.00 67.94 93 LYS A C 1
ATOM 743 O O . LYS A 1 93 ? 5.678 -9.021 15.020 1.00 67.94 93 LYS A O 1
ATOM 748 N N . ASP A 1 94 ? 3.789 -10.130 14.476 1.00 68.44 94 ASP A N 1
ATOM 749 C CA . ASP A 1 94 ? 3.687 -10.916 15.708 1.00 68.44 94 ASP A CA 1
ATOM 750 C C . ASP A 1 94 ? 4.347 -12.304 15.573 1.00 68.44 94 ASP A C 1
ATOM 752 O O . ASP A 1 94 ? 4.222 -13.166 16.443 1.00 68.44 94 ASP A O 1
ATOM 756 N N . GLY A 1 95 ? 5.079 -12.535 14.474 1.00 71.06 95 GLY A N 1
ATOM 757 C CA . GLY A 1 95 ? 5.790 -13.784 14.182 1.00 71.06 95 GLY A CA 1
ATOM 758 C C . GLY A 1 95 ? 4.897 -14.955 13.756 1.00 71.06 95 GLY A C 1
ATOM 759 O O . GLY A 1 95 ? 5.419 -16.016 13.412 1.00 71.06 95 GLY A O 1
ATOM 760 N N . LEU A 1 96 ? 3.577 -14.771 13.746 1.00 74.94 96 LEU A N 1
ATOM 761 C CA . LEU A 1 96 ? 2.581 -15.744 13.304 1.00 74.94 96 LEU A CA 1
ATOM 762 C C . LEU A 1 96 ? 1.770 -15.136 12.165 1.00 74.94 96 LEU A C 1
ATOM 764 O O . LEU A 1 96 ? 1.277 -14.027 12.307 1.00 74.94 96 LEU A O 1
ATOM 768 N N . LEU A 1 97 ? 1.635 -15.877 11.066 1.00 78.56 97 LEU A N 1
ATOM 769 C CA . LEU A 1 97 ? 0.838 -15.465 9.916 1.00 78.56 97 LEU A CA 1
ATOM 770 C C . LEU A 1 97 ? -0.530 -16.143 9.968 1.00 78.56 97 LEU A C 1
ATOM 772 O O . LEU A 1 97 ? -0.618 -17.375 9.915 1.00 78.56 97 LEU A O 1
ATOM 776 N N . HIS A 1 98 ? -1.592 -15.353 10.062 1.00 80.31 98 HIS A N 1
ATOM 777 C CA . HIS A 1 98 ? -2.955 -15.862 10.076 1.00 80.31 98 HIS A CA 1
ATOM 778 C C . HIS A 1 98 ? -3.413 -16.247 8.652 1.00 80.31 98 HIS A C 1
ATOM 780 O O . HIS A 1 98 ? -3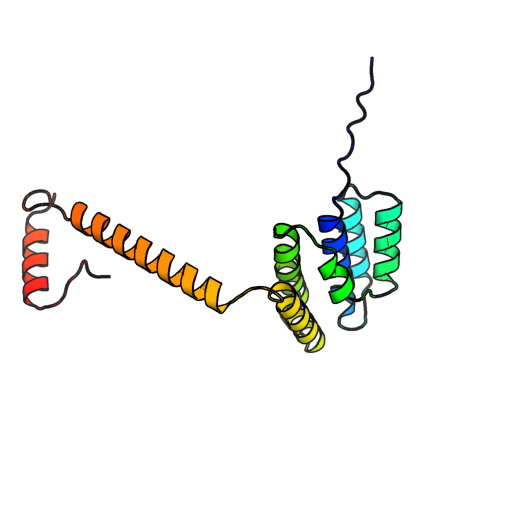.013 -15.599 7.680 1.00 80.31 98 HIS A O 1
ATOM 786 N N . PRO A 1 99 ? -4.283 -17.264 8.471 1.00 85.81 99 PRO A N 1
ATOM 787 C CA . PRO A 1 99 ? -4.762 -17.653 7.140 1.00 85.81 99 PRO A CA 1
ATOM 788 C C . PRO A 1 99 ? -5.389 -16.509 6.328 1.00 85.81 99 PRO A C 1
ATOM 790 O O . PRO A 1 99 ? -5.196 -16.441 5.117 1.00 85.81 99 PRO A O 1
ATOM 793 N N . SER A 1 100 ? -6.089 -15.586 6.992 1.00 82.69 100 SER A N 1
ATOM 794 C CA . SER A 1 100 ? -6.690 -14.402 6.362 1.00 82.69 100 SER A CA 1
ATOM 795 C C . SER A 1 100 ? -5.650 -13.395 5.858 1.00 82.69 100 SER A C 1
ATOM 797 O O . SER A 1 100 ? -5.834 -12.771 4.814 1.00 82.69 100 SER A O 1
ATOM 799 N N . GLU A 1 101 ? -4.526 -13.258 6.561 1.00 80.25 101 GLU A N 1
ATOM 800 C CA . GLU A 1 101 ? -3.415 -12.403 6.141 1.00 80.25 101 GLU A CA 1
ATOM 801 C C . GLU A 1 101 ? -2.653 -13.027 4.970 1.00 80.25 101 GLU A C 1
ATOM 803 O O . GLU A 1 101 ? -2.293 -12.325 4.024 1.00 80.25 101 GLU A O 1
ATOM 808 N N . GLN A 1 102 ? -2.460 -14.352 4.997 1.00 86.56 102 GLN A N 1
ATOM 809 C CA . GLN A 1 102 ? -1.876 -15.105 3.886 1.00 86.56 102 GLN A CA 1
ATOM 810 C C . GLN A 1 102 ? -2.722 -14.955 2.613 1.00 86.56 102 GLN A C 1
ATOM 812 O O . GLN A 1 102 ? -2.178 -14.625 1.561 1.00 86.56 102 GLN A O 1
ATOM 817 N N . GLU A 1 103 ? -4.047 -15.106 2.706 1.00 87.25 103 GLU A N 1
ATOM 818 C CA . GLU A 1 103 ? -4.952 -14.912 1.565 1.00 87.25 103 GLU A CA 1
ATOM 819 C C . GLU A 1 103 ? -4.833 -13.495 0.983 1.00 87.25 103 GLU A C 1
ATOM 821 O O . GLU A 1 103 ? -4.755 -13.309 -0.237 1.00 87.25 103 GLU A O 1
ATOM 826 N N . MET A 1 104 ? -4.758 -12.478 1.845 1.00 84.31 104 MET A N 1
ATOM 827 C CA . MET A 1 104 ? -4.634 -11.098 1.385 1.00 84.31 104 MET A CA 1
ATOM 828 C C . MET A 1 104 ?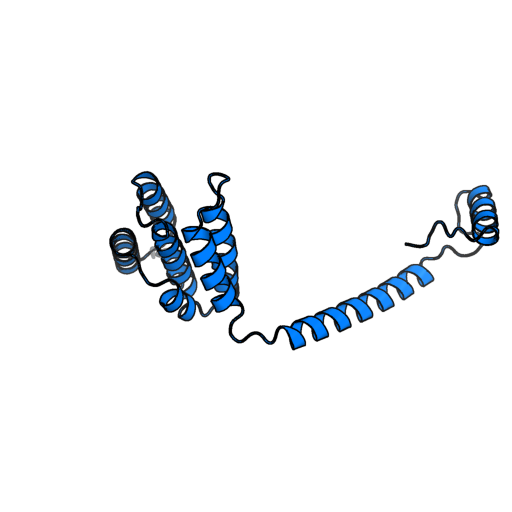 -3.258 -10.805 0.764 1.00 84.31 104 MET A C 1
ATOM 830 O O . MET A 1 104 ? -3.177 -10.085 -0.237 1.00 84.31 104 MET A O 1
ATOM 834 N N . LEU A 1 105 ? -2.186 -11.404 1.291 1.00 86.75 105 LEU A N 1
ATOM 835 C CA . LEU A 1 105 ? -0.849 -11.349 0.694 1.00 86.75 105 LEU A CA 1
ATOM 836 C C . LEU A 1 105 ? -0.802 -12.012 -0.682 1.00 86.75 105 LEU A C 1
ATOM 838 O O . LEU A 1 105 ? -0.218 -11.437 -1.603 1.00 86.75 105 LEU A O 1
ATOM 842 N N . ASP A 1 106 ? -1.421 -13.180 -0.839 1.00 88.50 106 ASP A N 1
ATOM 843 C CA . ASP A 1 106 ? -1.471 -13.893 -2.118 1.00 88.50 106 ASP A CA 1
ATOM 844 C C . ASP A 1 106 ? -2.246 -13.088 -3.160 1.00 88.50 106 ASP A C 1
ATOM 846 O O . ASP A 1 106 ? -1.794 -12.935 -4.300 1.00 88.50 106 ASP A O 1
ATOM 850 N N . ARG A 1 107 ? -3.362 -12.470 -2.754 1.00 87.50 107 ARG A N 1
ATOM 851 C CA . ARG A 1 107 ? -4.135 -11.564 -3.611 1.00 87.50 107 ARG A CA 1
ATOM 852 C C . ARG A 1 107 ? -3.313 -10.348 -4.043 1.00 87.50 107 ARG A C 1
ATOM 854 O O . ARG A 1 107 ? -3.312 -10.005 -5.224 1.00 87.50 107 ARG A O 1
ATOM 861 N N . LEU A 1 108 ? -2.589 -9.708 -3.123 1.00 86.69 108 LEU A N 1
ATOM 862 C CA . LEU A 1 108 ? -1.685 -8.596 -3.443 1.00 86.69 108 LEU A CA 1
ATOM 863 C C . LEU A 1 108 ? -0.551 -9.022 -4.377 1.00 86.69 108 LEU A C 1
ATOM 865 O O . LEU A 1 108 ? -0.207 -8.285 -5.301 1.00 86.69 108 LEU A O 1
ATOM 869 N N . HIS A 1 109 ? 0.024 -10.202 -4.150 1.00 87.44 109 HIS A N 1
ATOM 870 C CA . HIS A 1 109 ? 1.084 -10.738 -4.992 1.00 87.44 109 HIS A CA 1
ATOM 871 C C . HIS A 1 109 ? 0.588 -10.964 -6.418 1.00 87.44 109 HIS A C 1
ATOM 873 O O . HIS A 1 109 ? 1.229 -10.487 -7.351 1.00 87.44 109 HIS A O 1
ATOM 879 N N . ALA A 1 110 ? -0.580 -11.590 -6.576 1.00 87.44 110 ALA A N 1
ATOM 880 C CA . ALA A 1 110 ? -1.218 -11.780 -7.873 1.00 87.44 110 ALA A CA 1
ATOM 881 C C . ALA A 1 110 ? -1.482 -10.444 -8.581 1.00 87.44 110 ALA A C 1
ATOM 883 O O . ALA A 1 110 ? -1.162 -10.305 -9.751 1.00 87.44 110 ALA A O 1
ATOM 884 N N . LEU A 1 111 ? -1.990 -9.428 -7.878 1.00 86.12 111 LEU A N 1
ATOM 885 C CA . LEU A 1 111 ? -2.235 -8.100 -8.459 1.00 86.12 111 LEU A CA 1
ATOM 886 C C . LEU A 1 111 ? -0.953 -7.371 -8.886 1.00 86.12 111 LEU A C 1
ATOM 888 O O . LEU A 1 111 ? -0.974 -6.562 -9.816 1.00 86.12 111 LEU A O 1
ATOM 892 N N . ALA A 1 112 ? 0.155 -7.599 -8.182 1.00 83.00 112 ALA A N 1
ATOM 893 C CA . ALA A 1 112 ? 1.442 -6.989 -8.499 1.00 83.00 112 ALA A CA 1
ATOM 894 C C . ALA A 1 112 ? 2.142 -7.658 -9.680 1.00 83.00 112 ALA A C 1
ATOM 896 O O . ALA A 1 112 ? 2.872 -6.977 -10.402 1.00 83.00 112 ALA A O 1
ATOM 897 N N . THR A 1 113 ? 1.922 -8.959 -9.862 1.00 81.19 113 THR A N 1
ATOM 898 C CA . THR A 1 113 ? 2.445 -9.730 -10.992 1.00 81.19 113 THR A CA 1
ATOM 899 C C . THR A 1 113 ? 1.487 -9.774 -12.179 1.00 81.19 113 THR A C 1
ATOM 901 O O . THR A 1 113 ? 1.907 -10.148 -13.272 1.00 81.19 113 THR A O 1
ATOM 904 N N . ASP A 1 114 ? 0.235 -9.343 -12.002 1.00 79.31 114 ASP A N 1
ATOM 905 C CA . ASP A 1 114 ? -0.748 -9.225 -13.075 1.00 79.31 114 ASP A CA 1
ATOM 906 C C . ASP A 1 114 ? -0.238 -8.287 -14.178 1.00 79.31 114 ASP A C 1
ATOM 908 O O . ASP A 1 114 ? 0.176 -7.150 -13.929 1.00 79.31 114 ASP A O 1
ATOM 912 N N . GLY A 1 115 ? -0.228 -8.793 -15.410 1.00 66.88 115 GLY A N 1
ATOM 913 C CA . GLY A 1 115 ? 0.323 -8.104 -16.577 1.00 66.88 115 GLY A CA 1
ATOM 914 C C . GLY A 1 115 ? 1.850 -8.164 -16.734 1.00 66.88 115 GLY A C 1
ATOM 915 O O . GLY A 1 115 ? 2.355 -7.623 -17.719 1.00 66.88 115 GLY A O 1
ATOM 916 N N . LEU A 1 116 ? 2.595 -8.815 -15.830 1.00 68.56 116 LEU A N 1
ATOM 917 C CA . LEU A 1 116 ? 4.016 -9.114 -16.041 1.00 68.56 116 LEU A CA 1
ATOM 918 C C . LEU A 1 116 ? 4.177 -10.435 -16.799 1.00 68.56 116 LEU A C 1
ATOM 920 O O . LEU A 1 116 ? 3.714 -11.486 -16.353 1.00 68.56 116 LEU A O 1
ATOM 924 N N . ASP A 1 117 ? 4.899 -10.401 -17.918 1.00 71.69 117 ASP A N 1
ATOM 925 C CA . ASP A 1 117 ? 5.332 -11.618 -18.602 1.00 71.69 117 ASP A CA 1
ATOM 926 C C . ASP A 1 117 ? 6.521 -12.230 -17.846 1.00 71.69 117 ASP A C 1
ATOM 928 O O . ASP A 1 117 ? 7.690 -11.901 -18.062 1.00 71.69 117 ASP A O 1
ATOM 932 N N . MET A 1 118 ? 6.204 -13.108 -16.895 1.00 69.56 118 MET A N 1
ATOM 933 C CA . MET A 1 118 ? 7.199 -13.786 -16.063 1.00 69.56 118 MET A CA 1
ATOM 934 C C . MET A 1 118 ? 8.151 -14.669 -16.878 1.00 69.56 118 MET A C 1
ATOM 936 O O . MET A 1 118 ? 9.295 -14.860 -16.461 1.00 69.56 118 MET A O 1
ATOM 940 N N . GLU A 1 119 ? 7.715 -15.185 -18.028 1.00 73.38 119 GLU A N 1
ATOM 941 C CA . GLU A 1 119 ? 8.566 -15.976 -18.919 1.00 73.38 119 GLU A CA 1
ATOM 942 C C . GLU A 1 119 ? 9.572 -15.079 -19.638 1.00 73.38 119 GLU A C 1
ATOM 944 O O . GLU A 1 119 ? 10.770 -15.376 -19.650 1.00 73.38 119 GLU A O 1
ATOM 949 N N . GLN A 1 120 ? 9.126 -13.924 -20.135 1.00 73.94 120 GLN A N 1
ATOM 950 C CA . GLN A 1 120 ? 10.024 -12.930 -20.715 1.00 73.94 120 GLN A CA 1
ATOM 951 C C . GLN A 1 120 ? 11.042 -12.417 -19.687 1.00 73.94 120 GLN A C 1
ATOM 953 O O . GLN A 1 120 ? 12.238 -12.377 -19.982 1.00 73.94 120 GLN A O 1
ATOM 958 N N . ILE A 1 121 ? 10.605 -12.109 -18.461 1.00 74.25 121 ILE A N 1
ATOM 959 C CA . ILE A 1 121 ? 11.495 -11.658 -17.380 1.00 74.25 121 ILE A CA 1
ATOM 960 C C . ILE A 1 121 ? 12.535 -12.734 -17.043 1.00 74.25 121 ILE A C 1
ATOM 962 O O . ILE A 1 121 ? 13.718 -12.420 -16.910 1.00 74.25 121 ILE A O 1
ATOM 966 N N . ARG A 1 122 ? 12.141 -14.011 -16.938 1.00 74.44 122 ARG A N 1
ATOM 967 C CA . ARG A 1 122 ? 13.089 -15.119 -16.721 1.00 74.44 122 ARG A CA 1
ATOM 968 C C . ARG A 1 122 ? 14.100 -15.229 -17.859 1.00 74.44 122 ARG A C 1
ATOM 970 O O . ARG A 1 122 ? 15.291 -15.383 -17.590 1.00 74.44 122 ARG A O 1
ATOM 977 N N . ALA A 1 123 ? 13.648 -15.117 -19.107 1.00 78.12 123 ALA A N 1
ATOM 978 C CA . ALA A 1 123 ? 14.513 -15.171 -20.282 1.00 78.12 123 ALA A CA 1
ATOM 979 C C . ALA A 1 123 ? 15.491 -13.981 -20.354 1.00 78.12 123 ALA A C 1
ATOM 981 O O . ALA A 1 123 ? 16.646 -14.154 -20.751 1.00 78.12 123 ALA A O 1
ATOM 982 N N . ASP A 1 124 ? 15.056 -12.780 -19.966 1.00 78.75 124 ASP A N 1
ATOM 983 C CA . ASP A 1 124 ? 15.914 -11.595 -19.850 1.00 78.75 124 ASP A CA 1
ATOM 984 C C . ASP A 1 124 ? 16.963 -11.773 -18.743 1.00 78.75 124 ASP A C 1
ATOM 986 O O . ASP A 1 124 ? 18.150 -11.531 -18.971 1.00 78.75 124 ASP A O 1
ATOM 990 N N . VAL A 1 125 ? 16.558 -12.251 -17.560 1.00 80.00 125 VAL A N 1
ATOM 991 C CA . VAL A 1 125 ? 17.473 -12.512 -16.436 1.00 80.00 125 VAL A CA 1
ATOM 992 C C . VAL A 1 125 ? 18.512 -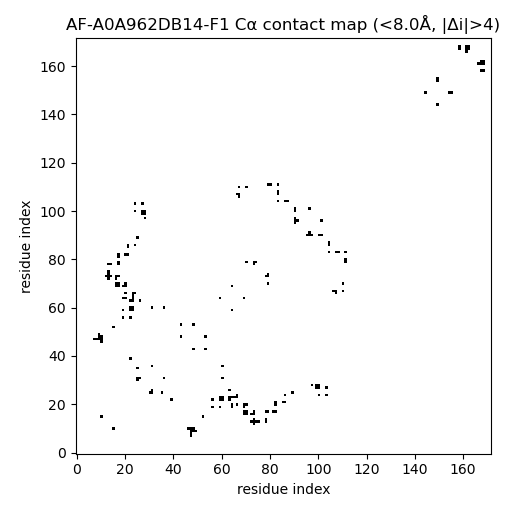13.566 -16.812 1.00 80.00 125 VAL A C 1
ATOM 994 O O . VAL A 1 125 ? 19.697 -13.342 -16.570 1.00 80.00 125 VAL A O 1
ATOM 997 N N . ALA A 1 126 ? 18.104 -14.668 -17.448 1.00 79.50 126 ALA A N 1
ATOM 998 C CA . ALA A 1 126 ? 19.022 -15.712 -17.903 1.00 79.50 126 ALA A CA 1
ATOM 999 C C . ALA A 1 126 ? 20.093 -15.152 -18.854 1.00 79.50 126 ALA A C 1
ATOM 1001 O O . ALA A 1 126 ? 21.281 -15.375 -18.630 1.00 79.50 126 ALA A O 1
ATOM 1002 N N . ARG A 1 127 ? 19.697 -14.334 -19.841 1.00 79.38 127 ARG A N 1
ATOM 1003 C CA . ARG A 1 127 ? 20.639 -13.673 -20.763 1.00 79.38 127 ARG A CA 1
ATOM 1004 C C . ARG A 1 127 ? 21.599 -12.720 -20.057 1.00 79.38 127 ARG A C 1
ATOM 1006 O O . ARG A 1 127 ? 22.786 -12.686 -20.382 1.00 79.38 127 ARG A O 1
ATOM 1013 N N . VAL A 1 128 ? 21.109 -11.930 -19.100 1.00 82.00 128 VAL A N 1
ATOM 1014 C CA . VAL A 1 128 ? 21.957 -11.001 -18.334 1.00 82.00 128 VAL A CA 1
ATOM 1015 C C . VAL A 1 128 ? 22.957 -11.760 -17.467 1.00 82.00 128 VAL A C 1
ATOM 1017 O O . VAL A 1 128 ? 24.115 -11.352 -17.388 1.00 82.00 128 VAL A O 1
ATOM 1020 N N . VAL A 1 129 ? 22.530 -12.850 -16.827 1.00 79.19 129 VAL A N 1
ATOM 1021 C CA . VAL A 1 129 ? 23.408 -13.708 -16.024 1.00 79.19 129 VAL A CA 1
ATOM 1022 C C . VAL A 1 129 ? 24.469 -14.348 -16.909 1.00 79.19 129 VAL A C 1
ATOM 1024 O O . VAL A 1 129 ? 25.644 -14.212 -16.598 1.00 79.19 129 VAL A O 1
ATOM 1027 N N . GLU A 1 130 ? 24.090 -14.939 -18.041 1.00 76.06 130 GLU A N 1
ATOM 1028 C CA . GLU A 1 130 ? 25.030 -15.541 -18.994 1.00 76.06 130 GLU A CA 1
ATOM 1029 C C . GLU A 1 130 ? 26.061 -14.520 -19.497 1.00 76.06 130 GLU A C 1
ATOM 1031 O O . GLU A 1 130 ? 27.263 -14.776 -19.480 1.00 76.06 130 GLU A O 1
ATOM 1036 N N . THR A 1 131 ? 25.612 -13.310 -19.842 1.00 76.12 131 THR A N 1
ATOM 1037 C CA . THR A 1 131 ? 26.506 -12.225 -20.275 1.00 76.12 131 THR A CA 1
ATOM 1038 C C . THR A 1 131 ? 27.463 -11.802 -19.159 1.00 76.12 131 THR A C 1
ATOM 1040 O O . THR A 1 131 ? 28.647 -11.582 -19.409 1.00 76.12 131 THR A O 1
ATOM 1043 N N . LYS A 1 132 ? 26.973 -11.690 -17.917 1.00 69.06 132 LYS A N 1
ATOM 1044 C CA . LYS A 1 132 ? 27.805 -11.335 -16.760 1.00 69.06 132 LYS A CA 1
ATOM 1045 C C . LYS A 1 132 ? 28.783 -12.442 -16.388 1.00 69.06 132 LYS A C 1
ATOM 1047 O O . LYS A 1 132 ? 29.907 -12.115 -16.034 1.00 69.06 132 LYS A O 1
ATOM 1052 N N . MET A 1 133 ? 28.383 -13.707 -16.480 1.00 66.62 133 MET A N 1
ATOM 1053 C CA . MET A 1 133 ? 29.264 -14.855 -16.257 1.00 66.62 133 MET A CA 1
ATOM 1054 C C . MET A 1 133 ? 30.365 -14.889 -17.314 1.00 66.62 133 MET A C 1
ATOM 1056 O O . MET A 1 133 ? 31.532 -14.912 -16.953 1.00 66.62 133 MET A O 1
ATOM 1060 N N . ALA A 1 134 ? 30.026 -14.725 -18.595 1.00 69.31 134 ALA A N 1
ATOM 1061 C CA . ALA A 1 134 ? 31.022 -14.641 -19.662 1.00 69.31 134 ALA A CA 1
ATOM 1062 C C . ALA A 1 134 ? 31.998 -13.466 -19.464 1.00 69.31 134 ALA A C 1
ATOM 1064 O O . ALA A 1 134 ? 33.199 -13.599 -19.683 1.00 69.31 134 ALA A O 1
ATOM 1065 N N . GLN A 1 135 ? 31.507 -12.305 -19.017 1.00 65.19 135 GLN A N 1
ATOM 1066 C CA . GLN A 1 135 ? 32.368 -11.170 -18.669 1.00 65.19 135 GLN A CA 1
ATOM 1067 C C . GLN A 1 135 ? 33.237 -11.448 -17.438 1.00 65.19 135 GLN A C 1
ATOM 1069 O O . GLN A 1 135 ? 34.391 -11.025 -17.407 1.00 65.19 135 GLN A O 1
ATOM 1074 N N . HIS A 1 136 ? 32.704 -12.144 -16.435 1.00 53.44 136 HIS A N 1
ATOM 1075 C CA . HIS A 1 136 ? 33.436 -12.523 -15.231 1.00 53.44 136 HIS A CA 1
ATOM 1076 C C . HIS A 1 136 ? 34.546 -13.531 -15.544 1.00 53.44 136 HIS A C 1
ATOM 1078 O O . HIS A 1 136 ? 35.675 -13.323 -15.111 1.00 53.44 136 HIS A O 1
ATOM 1084 N N . ASP A 1 137 ? 34.267 -14.528 -16.384 1.00 57.44 137 ASP A N 1
ATOM 1085 C CA . ASP A 1 137 ? 35.244 -15.508 -16.866 1.00 57.44 137 ASP A CA 1
ATOM 1086 C C . ASP A 1 137 ? 36.379 -14.827 -17.640 1.00 57.44 137 ASP A C 1
ATOM 1088 O O . ASP A 1 137 ? 37.551 -15.107 -17.398 1.00 57.44 137 ASP A O 1
ATOM 1092 N N . ILE A 1 138 ? 36.063 -13.854 -18.507 1.00 59.97 138 ILE A N 1
ATOM 1093 C CA . ILE A 1 138 ? 37.077 -13.054 -19.217 1.00 59.97 138 ILE A CA 1
ATOM 1094 C C . ILE A 1 138 ? 37.950 -12.257 -18.232 1.00 59.97 138 ILE A C 1
ATOM 1096 O O . ILE A 1 138 ? 39.159 -12.143 -18.434 1.00 59.97 138 ILE A O 1
ATOM 1100 N N . VAL A 1 139 ? 37.366 -11.697 -17.167 1.00 56.72 139 VAL A N 1
ATOM 1101 C CA . VAL A 1 139 ? 38.107 -10.938 -16.144 1.00 56.72 139 VAL A CA 1
ATOM 1102 C C . VAL A 1 139 ? 38.971 -11.853 -15.272 1.00 56.72 139 VAL A C 1
ATOM 1104 O O . VAL A 1 139 ? 40.104 -11.487 -14.956 1.00 56.72 139 VAL A O 1
ATOM 1107 N N . LEU A 1 140 ? 38.477 -13.035 -14.900 1.00 54.53 140 LEU A N 1
ATOM 1108 C CA . LEU A 1 140 ? 39.246 -14.039 -14.161 1.00 54.53 140 LEU A CA 1
ATOM 1109 C C . LEU A 1 140 ? 40.438 -14.540 -14.985 1.00 54.53 140 LEU A C 1
ATOM 1111 O O . LEU A 1 140 ? 41.548 -14.622 -14.460 1.00 54.53 140 LEU A O 1
ATOM 1115 N N . ASP A 1 141 ? 40.245 -14.780 -16.282 1.00 57.19 141 ASP A N 1
ATOM 1116 C CA . ASP A 1 141 ? 41.308 -15.251 -17.176 1.00 57.19 141 ASP A CA 1
ATOM 1117 C C . ASP A 1 141 ? 42.362 -14.156 -17.448 1.00 57.19 141 ASP A C 1
ATOM 1119 O O . ASP A 1 141 ? 43.561 -14.432 -17.530 1.00 57.19 141 ASP A O 1
ATOM 1123 N N . GLN A 1 142 ? 41.954 -12.879 -17.485 1.00 58.31 142 GLN A N 1
ATOM 1124 C CA . GLN A 1 142 ? 42.878 -11.735 -17.568 1.00 58.31 142 GLN A CA 1
ATOM 1125 C C . GLN A 1 142 ? 43.661 -11.480 -16.273 1.00 58.31 142 GLN A C 1
ATOM 1127 O O . GLN A 1 142 ? 44.802 -11.018 -16.339 1.00 58.31 142 GLN A O 1
ATOM 1132 N N . ASN A 1 143 ? 43.073 -11.785 -15.114 1.00 54.25 143 ASN A N 1
ATOM 1133 C CA . ASN A 1 143 ? 43.704 -11.633 -13.800 1.00 54.25 143 ASN A CA 1
ATOM 1134 C C . ASN A 1 143 ? 44.462 -12.881 -13.339 1.00 54.25 143 ASN A C 1
ATOM 1136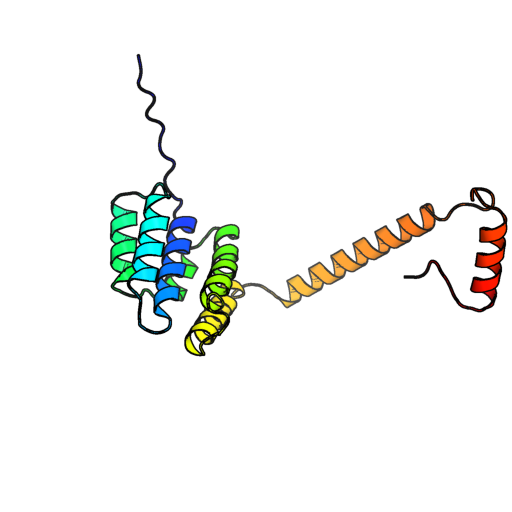 O O . ASN A 1 143 ? 44.965 -12.897 -12.213 1.00 54.25 143 ASN A O 1
ATOM 1140 N N . ARG A 1 144 ? 44.586 -13.915 -14.182 1.00 50.47 144 ARG A N 1
ATOM 1141 C CA . ARG A 1 144 ? 45.423 -15.067 -13.861 1.00 50.47 144 ARG A CA 1
ATOM 1142 C C . ARG A 1 144 ? 46.883 -14.597 -13.782 1.00 50.47 144 ARG A C 1
ATOM 1144 O O . ARG A 1 144 ? 47.432 -14.166 -14.801 1.00 50.47 144 ARG A O 1
ATOM 1151 N N . PRO A 1 145 ? 47.528 -14.649 -12.602 1.00 52.44 145 PRO A N 1
ATOM 1152 C CA . PRO A 1 145 ? 48.900 -14.183 -12.447 1.00 52.44 145 PRO A CA 1
ATOM 1153 C C . PRO A 1 145 ? 49.801 -14.941 -13.420 1.00 52.44 145 PRO A C 1
ATOM 1155 O O . PRO A 1 145 ? 49.830 -16.176 -13.445 1.00 52.44 145 PRO A O 1
ATOM 1158 N N . LYS A 1 146 ? 50.517 -14.202 -14.271 1.00 56.00 146 LYS A N 1
ATOM 1159 C CA . LYS A 1 146 ? 51.400 -14.815 -15.264 1.00 56.00 146 LYS A CA 1
ATOM 1160 C C . LYS A 1 146 ? 52.558 -15.506 -14.549 1.00 56.00 146 LYS A C 1
ATOM 1162 O O . LYS A 1 146 ? 52.977 -15.114 -13.457 1.00 56.00 146 LYS A O 1
ATOM 1167 N N . LYS A 1 147 ? 53.089 -16.556 -15.182 1.00 46.47 147 LYS A N 1
ATOM 1168 C CA . LYS A 1 147 ? 54.243 -17.324 -14.694 1.00 46.47 147 LYS A CA 1
ATOM 1169 C C . LYS A 1 147 ? 55.368 -16.362 -14.278 1.00 46.47 147 LYS A C 1
ATOM 1171 O O . LYS A 1 147 ? 55.974 -15.723 -15.131 1.00 46.47 147 LYS A O 1
ATOM 1176 N N . GLY A 1 148 ? 55.610 -16.261 -12.969 1.00 51.00 148 GLY A N 1
ATOM 1177 C CA . GLY A 1 148 ? 56.634 -15.389 -12.374 1.00 51.00 148 GLY A CA 1
ATOM 1178 C C . GLY A 1 148 ? 56.140 -14.216 -11.511 1.00 51.00 148 GLY A C 1
ATOM 1179 O O . GLY A 1 148 ? 56.978 -13.577 -10.888 1.00 51.00 148 GLY A O 1
ATOM 1180 N N . GLU A 1 149 ? 54.831 -13.948 -11.408 1.00 47.91 149 GLU A N 1
ATOM 1181 C CA . GLU A 1 149 ? 54.302 -12.788 -10.648 1.00 47.91 149 GLU A CA 1
ATOM 1182 C C . GLU A 1 149 ? 53.806 -13.100 -9.220 1.00 47.91 149 GLU A C 1
ATOM 1184 O O . GLU A 1 149 ? 53.377 -12.203 -8.496 1.00 47.91 149 GLU A O 1
ATOM 1189 N N . HIS A 1 150 ? 53.889 -14.351 -8.757 1.00 49.12 150 HIS A N 1
ATOM 1190 C CA . HIS A 1 150 ? 53.551 -14.669 -7.367 1.00 49.12 150 HIS A CA 1
ATOM 1191 C C . HIS A 1 150 ? 54.684 -14.275 -6.411 1.00 49.12 150 HIS A C 1
ATOM 1193 O O . HIS A 1 150 ? 55.821 -14.714 -6.563 1.00 49.12 150 HIS A O 1
ATOM 1199 N N . PHE A 1 151 ? 54.341 -13.528 -5.357 1.00 43.03 151 PHE A N 1
ATOM 1200 C CA . PHE A 1 151 ? 55.245 -13.117 -4.271 1.00 43.03 151 PHE A CA 1
ATOM 1201 C C . PHE A 1 151 ? 55.909 -14.303 -3.533 1.00 43.03 151 PHE A C 1
ATOM 1203 O O . PHE A 1 151 ? 56.894 -14.121 -2.821 1.00 43.03 151 PHE A O 1
ATOM 1210 N N . ILE A 1 152 ? 55.384 -15.526 -3.692 1.00 53.16 152 ILE A N 1
ATOM 1211 C CA . ILE A 1 152 ? 55.809 -16.722 -2.959 1.00 53.16 152 ILE A CA 1
ATOM 1212 C C . ILE A 1 152 ? 56.007 -17.902 -3.939 1.00 53.16 152 ILE A C 1
ATOM 1214 O O . ILE A 1 152 ? 55.024 -18.486 -4.396 1.00 53.16 152 ILE A O 1
ATOM 1218 N N . PRO A 1 153 ? 57.257 -18.301 -4.246 1.00 48.69 153 PRO A N 1
ATOM 1219 C CA . PRO A 1 153 ? 57.565 -19.304 -5.277 1.00 48.69 153 PRO A CA 1
ATOM 1220 C C . PRO A 1 153 ? 57.013 -20.721 -5.037 1.00 48.69 153 PRO A C 1
ATOM 1222 O O . PRO A 1 153 ? 56.747 -21.444 -5.993 1.00 48.69 153 PRO A O 1
ATOM 1225 N N . TRP A 1 154 ? 56.815 -21.144 -3.783 1.00 48.91 154 TRP A N 1
ATOM 1226 C CA . TRP A 1 154 ? 56.340 -22.505 -3.484 1.00 48.91 154 TRP A CA 1
ATOM 1227 C C . TRP A 1 154 ? 54.827 -22.694 -3.703 1.00 48.91 154 TRP A C 1
ATOM 1229 O O . TRP A 1 154 ? 54.385 -23.824 -3.890 1.00 48.91 154 TRP A O 1
ATOM 1239 N N . MET A 1 155 ? 54.047 -21.604 -3.745 1.00 44.56 155 MET A N 1
ATOM 1240 C CA . MET A 1 155 ? 52.607 -21.637 -4.054 1.00 44.56 155 MET A CA 1
ATOM 1241 C C . MET A 1 155 ? 52.339 -22.029 -5.516 1.00 44.56 155 MET A C 1
ATOM 1243 O O . MET A 1 155 ? 51.420 -22.796 -5.773 1.00 44.56 155 MET A O 1
ATOM 1247 N N . GLN A 1 156 ? 53.176 -21.589 -6.466 1.00 54.81 156 GLN A N 1
ATOM 1248 C CA . GLN A 1 156 ? 53.069 -21.999 -7.878 1.00 54.81 156 GLN A CA 1
ATOM 1249 C C . GLN A 1 156 ? 53.290 -23.506 -8.057 1.00 54.81 156 GLN A C 1
ATOM 1251 O O . GLN A 1 156 ? 52.593 -24.160 -8.824 1.00 54.81 156 GLN A O 1
ATOM 1256 N N . TRP A 1 157 ? 54.256 -24.066 -7.327 1.00 48.44 157 TRP A N 1
ATOM 1257 C CA . TRP A 1 157 ? 54.542 -25.499 -7.366 1.00 48.44 157 TRP A CA 1
ATOM 1258 C C . TRP A 1 157 ? 53.404 -26.332 -6.755 1.00 48.44 157 TRP A C 1
ATOM 1260 O O . TRP A 1 157 ? 53.098 -27.415 -7.248 1.00 48.44 157 TRP A O 1
ATOM 1270 N N . LEU A 1 158 ? 52.748 -25.812 -5.713 1.00 43.78 158 LEU A N 1
ATOM 1271 C CA . LEU A 1 158 ? 51.600 -26.450 -5.070 1.00 43.78 158 LEU A CA 1
ATOM 1272 C C . LEU A 1 158 ? 50.363 -26.464 -5.986 1.00 43.78 158 LEU A C 1
ATOM 1274 O O . LEU A 1 158 ? 49.711 -27.497 -6.111 1.00 43.78 158 LEU A O 1
ATOM 1278 N N . ASP A 1 159 ? 50.093 -25.353 -6.675 1.00 49.81 159 ASP A N 1
ATOM 1279 C CA . ASP A 1 159 ? 49.001 -25.226 -7.650 1.00 49.81 159 ASP A CA 1
ATOM 1280 C C . ASP A 1 159 ? 49.196 -26.164 -8.861 1.00 49.81 159 ASP A C 1
ATOM 1282 O O . ASP A 1 159 ? 48.296 -26.917 -9.234 1.00 49.81 159 ASP A O 1
ATOM 1286 N N . GLU A 1 160 ? 50.418 -26.245 -9.410 1.00 56.28 160 GLU A N 1
ATOM 1287 C CA . GLU A 1 160 ? 50.745 -27.173 -10.507 1.00 56.28 160 GLU A CA 1
ATOM 1288 C C . GLU A 1 160 ? 50.597 -28.661 -10.111 1.00 56.28 160 GLU A C 1
ATOM 1290 O O . GLU A 1 160 ? 50.285 -29.506 -10.958 1.00 56.28 160 GLU A O 1
ATOM 1295 N N . ILE A 1 161 ? 50.808 -29.007 -8.836 1.00 50.75 161 ILE A N 1
ATOM 1296 C CA . ILE A 1 161 ? 50.609 -30.369 -8.313 1.00 50.75 161 ILE A CA 1
ATOM 1297 C C . ILE A 1 161 ? 49.126 -30.688 -8.137 1.00 50.75 161 ILE A C 1
ATOM 1299 O O . ILE A 1 161 ? 48.701 -31.799 -8.460 1.00 50.75 161 ILE A O 1
ATOM 1303 N N . LEU A 1 162 ? 48.336 -29.730 -7.663 1.00 48.12 162 LEU A N 1
ATOM 1304 C CA . LEU A 1 162 ? 46.908 -29.916 -7.409 1.00 48.12 162 LEU A CA 1
ATOM 1305 C C . LEU A 1 162 ? 46.118 -30.006 -8.722 1.00 48.12 162 LEU A C 1
ATOM 1307 O O . LEU A 1 162 ? 45.314 -30.928 -8.883 1.00 48.12 162 LEU A O 1
ATOM 1311 N N . LEU A 1 163 ? 46.488 -29.209 -9.729 1.00 57.31 163 LEU A N 1
ATOM 1312 C CA . LEU A 1 163 ? 45.979 -29.335 -11.100 1.00 57.31 163 LEU A CA 1
ATOM 1313 C C . LEU A 1 163 ? 46.306 -30.697 -11.735 1.00 57.31 163 LEU A C 1
ATOM 1315 O O . LEU A 1 163 ? 45.457 -31.289 -12.401 1.00 57.31 163 LEU A O 1
ATOM 1319 N N . LYS A 1 164 ? 47.507 -31.248 -11.500 1.00 55.88 164 LYS A N 1
ATOM 1320 C CA . LYS A 1 164 ? 47.872 -32.607 -11.959 1.00 55.88 164 LYS A CA 1
ATOM 1321 C C . LYS A 1 164 ? 47.092 -33.720 -11.258 1.00 55.88 164 LYS A C 1
ATOM 1323 O O . LYS A 1 164 ? 46.969 -34.807 -11.817 1.00 55.88 164 LYS A O 1
ATOM 1328 N N . LEU A 1 165 ? 46.571 -33.453 -10.063 1.00 48.44 165 LEU A N 1
ATOM 1329 C CA . LEU A 1 165 ? 45.698 -34.350 -9.305 1.00 48.44 165 LEU A CA 1
ATOM 1330 C C . LEU A 1 165 ? 44.205 -34.109 -9.598 1.00 48.44 165 LEU A C 1
ATOM 1332 O O . LEU A 1 165 ? 43.356 -34.770 -9.006 1.00 48.44 165 LEU A O 1
ATOM 1336 N N . GLY A 1 166 ? 43.882 -33.207 -10.533 1.00 52.22 166 GLY A N 1
ATOM 1337 C CA . GLY A 1 166 ? 42.514 -32.910 -10.962 1.00 52.22 166 GLY A CA 1
ATOM 1338 C C . GLY A 1 166 ? 41.718 -32.036 -9.990 1.00 52.22 166 GLY A C 1
ATOM 1339 O O . GLY A 1 166 ? 40.507 -31.907 -10.158 1.00 52.22 166 GLY A O 1
ATOM 1340 N N . ILE A 1 167 ? 42.375 -31.449 -8.986 1.00 49.62 167 ILE A N 1
ATOM 1341 C CA . ILE A 1 167 ? 41.772 -30.546 -8.005 1.00 49.62 167 ILE A CA 1
ATOM 1342 C C . ILE A 1 167 ? 42.226 -29.134 -8.355 1.00 49.62 167 ILE A C 1
ATOM 1344 O O . ILE A 1 167 ? 43.387 -28.776 -8.175 1.00 49.62 167 ILE A O 1
ATOM 1348 N N . ASP A 1 168 ? 41.303 -28.346 -8.883 1.00 57.69 168 ASP A N 1
ATOM 1349 C CA . ASP A 1 168 ? 41.551 -26.957 -9.236 1.00 57.69 168 ASP A CA 1
ATOM 1350 C C . ASP A 1 168 ? 41.135 -26.073 -8.056 1.00 57.69 168 ASP A C 1
ATOM 1352 O O . ASP A 1 168 ? 39.963 -26.014 -7.694 1.00 57.69 168 ASP A O 1
ATOM 1356 N N . LEU A 1 169 ? 42.121 -25.458 -7.403 1.00 48.47 169 LEU A N 1
ATOM 1357 C CA . LEU A 1 169 ? 41.925 -24.665 -6.187 1.00 48.47 169 LEU A CA 1
ATOM 1358 C C . LEU A 1 169 ? 41.383 -23.259 -6.466 1.00 48.47 169 LEU A C 1
ATOM 1360 O O . LEU A 1 169 ? 40.999 -22.564 -5.528 1.00 48.47 169 LEU A O 1
ATOM 1364 N N . LEU A 1 170 ? 41.389 -22.842 -7.734 1.00 50.97 170 LEU A N 1
ATOM 1365 C CA . LEU A 1 170 ? 40.894 -21.549 -8.207 1.00 50.97 170 LEU A CA 1
ATOM 1366 C C . LEU A 1 170 ? 39.654 -21.700 -9.101 1.00 50.97 170 LEU A C 1
ATOM 1368 O O . LEU A 1 170 ? 39.231 -20.735 -9.735 1.00 50.97 170 LEU A O 1
ATOM 1372 N N . LYS A 1 171 ? 39.069 -22.900 -9.132 1.00 41.81 171 LYS A N 1
ATOM 1373 C CA . LYS A 1 171 ? 37.734 -23.149 -9.665 1.00 41.81 171 LYS A CA 1
ATOM 1374 C C . LYS A 1 171 ? 36.713 -22.867 -8.568 1.00 41.81 171 LYS A C 1
ATOM 1376 O O . LYS A 1 171 ? 36.654 -23.615 -7.593 1.00 41.81 171 LYS A O 1
ATOM 1381 N N . ASP A 1 172 ? 35.918 -21.822 -8.757 1.00 44.91 172 ASP A N 1
ATOM 1382 C CA . ASP A 1 172 ? 34.533 -21.846 -8.277 1.00 44.91 172 ASP A CA 1
ATOM 1383 C C . ASP A 1 172 ? 33.691 -22.715 -9.231 1.00 44.91 172 ASP A C 1
ATOM 1385 O O . ASP A 1 172 ? 33.880 -22.606 -10.469 1.00 44.91 172 ASP A O 1
#

Sequence (172 aa):
MAKEKIAISEVSHSKFTMLRCLVAMAHADGVVTDEERAYVSALSNRMPLTREQRATLERDLVHAQDVGDLFRHINDPNYRSQVLYFARLMAFKDGLLHPSEQEMLDRLHALATDGLDMEQIRADVARVVETKMAQHDIVLDQNRPKKGEHFIPWMQWLDEILLKLGIDLLKD

pLDDT: mean 72.38, std 15.35, range [35.69, 92.38]

Foldseek 3Di:
DDPPPPPQDEDDQLRLLLLLLVLLLCCLVVDNDPVNVVVSVVVVVVHPYDPVSVVVSVVCNVPRDDSLVSLVRNPDLVSLVVSLV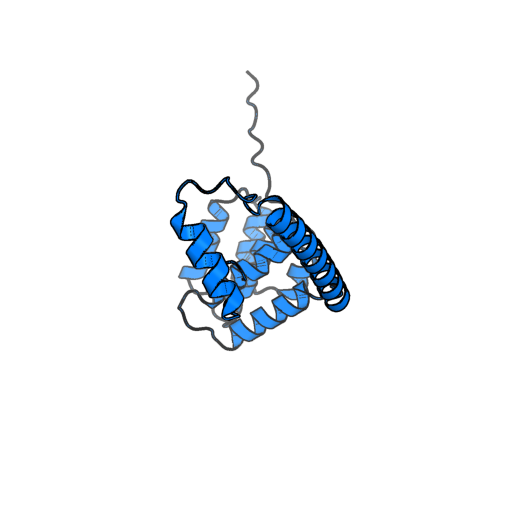VLVCVQCVVPDHDPSSVVSSVVSVCSSCVPPPPVVVVVVVVVVVVVVVVVVVVVVVVPPDPPPRDPDVVVVVVQVVCVVVVHHPPDD